Protein AF-H8GG38-F1 (afdb_monomer_lite)

Organism: NCBI:txid686340

pLDDT: mean 76.18, std 10.58, range [58.91, 94.31]

Foldseek 3Di:
DVVVVQVVVCVVVVFNSVDPVRPPPVPVVVVVVVVVVVVVVVVVVVVPPDD

Sequence (51 aa):
MLDFMLSIFSAVLQVNMKDHHDIPFALPLLFFIFLAFIITVTVLHFIGNED

Structure (mmCIF, N/CA/C/O backbone):
data_AF-H8GG38-F1
#
_entry.id   AF-H8GG38-F1
#
loop_
_atom_site.group_PDB
_atom_site.id
_atom_site.type_symbol
_atom_site.label_atom_id
_atom_site.label_alt_id
_atom_site.label_comp_id
_atom_site.label_asym_id
_atom_site.label_entity_id
_atom_site.label_seq_id
_atom_site.pdbx_PDB_ins_code
_atom_site.Cartn_x
_atom_site.Cartn_y
_atom_site.Cartn_z
_atom_site.occupancy
_atom_site.B_iso_or_equiv
_atom_site.auth_seq_id
_atom_site.auth_comp_id
_atom_site.auth_asym_id
_atom_site.auth_atom_id
_atom_site.pdbx_PDB_model_num
ATOM 1 N N . MET A 1 1 ? 16.611 10.027 5.398 1.00 58.91 1 MET A N 1
ATOM 2 C CA . MET A 1 1 ? 15.668 9.065 6.032 1.00 58.91 1 MET A CA 1
ATOM 3 C C . MET A 1 1 ? 14.644 8.562 5.026 1.00 58.91 1 MET A C 1
ATOM 5 O O . MET A 1 1 ? 14.519 7.353 4.890 1.00 58.91 1 MET A O 1
ATOM 9 N N . LEU A 1 2 ? 13.994 9.450 4.263 1.0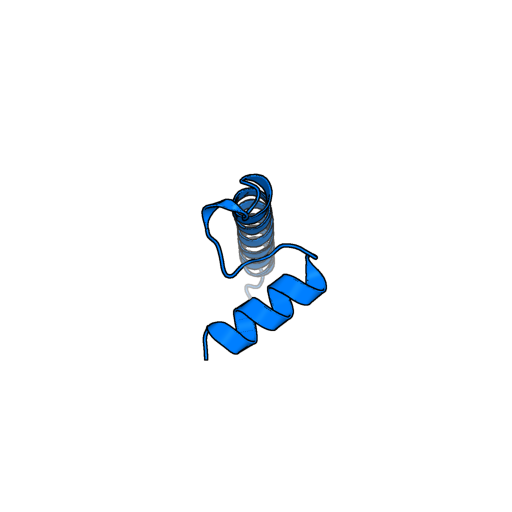0 66.12 2 LEU A N 1
ATOM 10 C CA . LEU A 1 2 ? 13.171 9.057 3.112 1.00 66.12 2 LEU A CA 1
ATOM 11 C C . LEU A 1 2 ? 13.945 8.222 2.081 1.00 66.12 2 LEU A C 1
ATOM 13 O O . LEU A 1 2 ? 13.412 7.230 1.607 1.00 66.12 2 LEU A O 1
ATOM 17 N N . ASP A 1 3 ? 15.219 8.528 1.821 1.00 65.12 3 ASP A N 1
ATOM 18 C CA . ASP A 1 3 ? 16.049 7.772 0.867 1.00 65.12 3 ASP A CA 1
ATOM 19 C C . ASP A 1 3 ? 16.215 6.286 1.216 1.00 65.12 3 ASP A C 1
ATOM 21 O O . ASP A 1 3 ? 16.252 5.441 0.327 1.00 65.12 3 ASP A O 1
ATOM 25 N N . PHE A 1 4 ? 16.288 5.949 2.508 1.00 71.62 4 PHE A N 1
ATOM 26 C CA . PHE A 1 4 ? 16.382 4.556 2.952 1.00 71.62 4 PHE A CA 1
ATOM 27 C C . PHE A 1 4 ? 15.062 3.819 2.710 1.00 71.62 4 PHE A C 1
ATOM 29 O O . PHE A 1 4 ? 15.049 2.702 2.202 1.00 71.62 4 PHE A O 1
ATOM 36 N N . MET A 1 5 ? 13.945 4.484 3.008 1.00 66.12 5 MET A N 1
ATOM 37 C CA . MET A 1 5 ? 12.609 3.947 2.780 1.00 66.12 5 MET A CA 1
ATOM 38 C C . MET A 1 5 ? 12.343 3.753 1.277 1.00 66.12 5 MET A C 1
ATOM 40 O O . MET A 1 5 ? 11.933 2.675 0.859 1.00 66.12 5 MET A O 1
ATOM 44 N N . LEU A 1 6 ? 12.672 4.753 0.455 1.00 69.12 6 LEU A N 1
ATOM 45 C CA . LEU A 1 6 ? 12.558 4.698 -1.005 1.00 69.12 6 LEU A CA 1
ATOM 46 C C . LEU A 1 6 ? 13.464 3.622 -1.617 1.00 69.12 6 LEU A C 1
ATOM 48 O O . LEU A 1 6 ? 13.060 2.977 -2.577 1.00 69.12 6 LEU A O 1
ATOM 52 N N . SER A 1 7 ? 14.648 3.381 -1.048 1.00 66.62 7 SER A N 1
ATOM 53 C CA . SER A 1 7 ? 15.540 2.291 -1.466 1.00 66.62 7 SER A CA 1
ATOM 54 C C . SER A 1 7 ? 14.926 0.909 -1.210 1.00 66.62 7 SER A C 1
ATOM 56 O O . SER A 1 7 ? 14.944 0.056 -2.095 1.00 66.62 7 SER A O 1
ATOM 58 N N . ILE A 1 8 ? 14.301 0.700 -0.045 1.00 70.88 8 ILE A N 1
ATOM 59 C CA . ILE A 1 8 ? 13.599 -0.556 0.266 1.00 70.88 8 ILE A CA 1
ATOM 60 C C . ILE A 1 8 ? 12.408 -0.754 -0.673 1.00 70.88 8 ILE A C 1
ATOM 62 O O . ILE A 1 8 ? 12.263 -1.822 -1.263 1.00 70.88 8 ILE A O 1
ATOM 66 N N . PHE A 1 9 ? 11.574 0.271 -0.853 1.00 68.31 9 PHE A N 1
ATOM 67 C CA . PHE A 1 9 ? 10.434 0.187 -1.767 1.00 68.31 9 PHE A CA 1
ATOM 68 C C . PHE A 1 9 ? 10.874 -0.018 -3.220 1.00 68.31 9 PHE A C 1
ATOM 70 O O . PHE A 1 9 ? 10.243 -0.794 -3.931 1.00 68.31 9 PHE A O 1
ATOM 77 N N . SER A 1 10 ? 11.983 0.597 -3.636 1.00 68.94 10 SER A N 1
ATOM 78 C CA . SER A 1 10 ? 12.585 0.388 -4.955 1.00 68.94 10 SER A CA 1
ATOM 79 C C . SER A 1 10 ? 13.080 -1.049 -5.142 1.00 68.94 10 SER A C 1
ATOM 81 O O . SER A 1 10 ? 12.826 -1.660 -6.176 1.00 68.94 10 SER A O 1
ATOM 83 N N . ALA A 1 11 ? 13.689 -1.645 -4.112 1.00 69.50 11 ALA A N 1
ATOM 84 C CA . ALA A 1 11 ? 14.131 -3.039 -4.138 1.00 69.50 11 ALA A CA 1
ATOM 85 C C . ALA A 1 11 ? 12.965 -4.046 -4.142 1.00 69.50 11 ALA A C 1
ATOM 87 O O . ALA A 1 11 ? 13.023 -5.051 -4.847 1.00 69.50 11 ALA A O 1
ATOM 88 N N . VAL A 1 12 ? 11.902 -3.783 -3.375 1.00 71.81 12 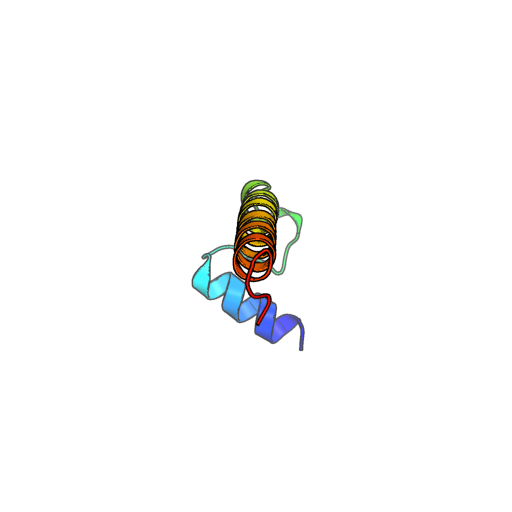VAL A N 1
ATOM 89 C CA . VAL A 1 12 ? 10.728 -4.670 -3.267 1.00 71.81 12 VAL A CA 1
ATOM 90 C C . VAL A 1 12 ? 9.855 -4.603 -4.518 1.00 71.81 12 VAL A C 1
ATOM 92 O O . VAL A 1 12 ? 9.367 -5.629 -4.985 1.00 71.81 12 VAL A O 1
ATOM 95 N N . LEU A 1 13 ? 9.655 -3.403 -5.059 1.00 71.12 13 LEU A N 1
ATOM 96 C CA . LEU A 1 13 ? 8.762 -3.171 -6.194 1.00 71.12 13 LEU A CA 1
ATOM 97 C C . LEU A 1 13 ? 9.502 -3.159 -7.537 1.00 71.12 13 LEU A C 1
ATOM 99 O O . LEU A 1 13 ? 8.852 -3.038 -8.568 1.00 71.12 13 LEU A O 1
ATOM 103 N N . GLN A 1 14 ? 10.835 -3.303 -7.528 1.00 69.38 14 GLN A N 1
ATOM 104 C CA . GLN A 1 14 ? 11.722 -3.234 -8.702 1.00 69.38 14 GLN A CA 1
ATOM 105 C C . GLN A 1 14 ? 11.524 -1.969 -9.555 1.00 69.38 14 GLN A C 1
ATOM 107 O O . GLN A 1 14 ? 11.804 -1.956 -10.751 1.00 69.38 14 GLN A O 1
ATOM 112 N N . VAL A 1 15 ? 11.031 -0.894 -8.942 1.00 69.25 15 VAL A N 1
ATOM 113 C CA . VAL A 1 15 ? 10.713 0.376 -9.598 1.00 69.25 15 VAL A CA 1
ATOM 114 C C . VAL A 1 15 ? 11.568 1.459 -8.976 1.00 69.25 15 VAL A C 1
ATOM 116 O O . VAL A 1 15 ? 11.63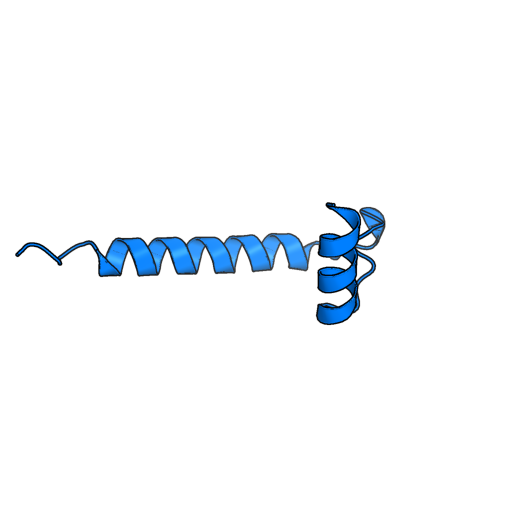1 1.571 -7.754 1.00 69.25 15 VAL A O 1
ATOM 119 N N . ASN A 1 16 ? 12.180 2.302 -9.805 1.00 69.31 16 ASN A N 1
ATOM 120 C CA . ASN A 1 16 ? 13.040 3.375 -9.331 1.00 69.31 16 ASN A CA 1
ATOM 121 C C . ASN A 1 16 ? 12.220 4.509 -8.686 1.00 69.31 16 ASN A C 1
ATOM 123 O O . ASN A 1 16 ? 11.916 5.522 -9.299 1.00 69.31 16 ASN A O 1
ATOM 127 N N . MET A 1 17 ? 11.885 4.342 -7.407 1.00 66.75 17 MET A N 1
ATOM 128 C CA . MET A 1 17 ? 11.052 5.255 -6.603 1.00 66.75 17 MET A CA 1
ATOM 129 C C . MET A 1 17 ? 11.659 6.649 -6.382 1.00 66.75 17 MET A C 1
ATOM 131 O O . MET A 1 17 ? 11.020 7.519 -5.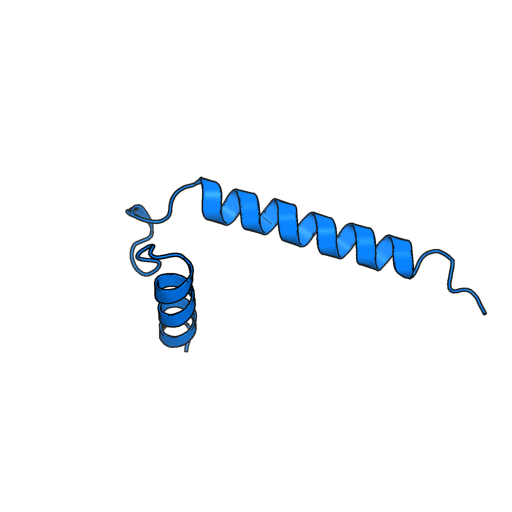791 1.00 66.75 17 MET A O 1
ATOM 135 N N . LYS A 1 18 ? 12.920 6.847 -6.778 1.00 67.69 18 LYS A N 1
ATOM 136 C CA . LYS A 1 18 ? 13.639 8.111 -6.617 1.00 67.69 18 LYS A CA 1
ATOM 137 C C . LYS A 1 18 ? 13.305 9.112 -7.727 1.00 67.69 18 LYS A C 1
ATOM 139 O O . LYS A 1 18 ? 13.408 10.312 -7.485 1.00 67.69 18 LYS A O 1
ATOM 144 N N . ASP A 1 19 ? 12.901 8.628 -8.901 1.00 68.88 19 ASP A N 1
ATOM 145 C CA . ASP A 1 19 ? 12.432 9.461 -10.005 1.00 68.88 19 ASP A CA 1
ATOM 146 C C . ASP A 1 19 ? 10.904 9.377 -10.093 1.00 68.88 19 ASP A C 1
ATOM 148 O O . ASP A 1 19 ? 10.340 8.301 -10.271 1.00 68.88 19 ASP A O 1
ATOM 152 N N . HIS A 1 20 ? 10.215 10.513 -9.948 1.00 66.25 20 HIS A N 1
ATOM 153 C CA . HIS A 1 20 ? 8.751 10.559 -9.994 1.00 66.25 20 HIS A CA 1
ATOM 154 C C . HIS A 1 20 ? 8.215 10.170 -11.380 1.00 66.25 20 HIS A C 1
ATOM 156 O O . HIS A 1 20 ? 7.099 9.662 -11.479 1.00 66.25 20 HIS A O 1
ATOM 162 N N . HIS A 1 21 ? 8.999 10.374 -12.443 1.00 70.56 21 HIS A N 1
ATOM 163 C CA . HIS A 1 21 ? 8.598 10.015 -13.803 1.00 70.56 21 HIS A CA 1
ATOM 164 C C . HIS A 1 21 ? 8.595 8.500 -14.054 1.00 70.56 21 HIS A C 1
ATOM 166 O O . HIS A 1 21 ? 7.853 8.040 -14.922 1.00 70.56 21 HIS A O 1
ATOM 172 N N . ASP A 1 22 ? 9.352 7.738 -13.261 1.00 65.62 22 ASP A N 1
ATOM 173 C CA . ASP A 1 22 ? 9.449 6.279 -13.365 1.00 65.62 22 ASP A CA 1
ATOM 174 C C . ASP A 1 22 ? 8.443 5.550 -12.464 1.00 65.62 22 ASP A C 1
ATOM 176 O O . ASP A 1 22 ? 8.341 4.323 -12.522 1.00 65.62 22 ASP A O 1
ATOM 180 N N . ILE A 1 23 ? 7.686 6.270 -11.624 1.00 69.19 23 ILE A N 1
ATOM 181 C CA . ILE A 1 23 ? 6.661 5.663 -10.773 1.00 69.19 23 ILE A CA 1
ATOM 182 C C . ILE A 1 23 ? 5.442 5.345 -11.652 1.00 69.19 23 ILE A C 1
ATOM 184 O O . ILE A 1 23 ? 4.726 6.262 -12.065 1.00 69.19 23 ILE A O 1
ATOM 188 N N . PRO A 1 24 ? 5.138 4.062 -11.931 1.00 71.88 24 PRO A N 1
ATOM 189 C CA . PRO A 1 24 ? 3.937 3.707 -12.658 1.00 71.88 24 PRO A CA 1
ATOM 190 C C . PRO A 1 24 ? 2.722 4.198 -11.870 1.00 71.88 24 PRO A C 1
ATOM 192 O O . PRO A 1 24 ? 2.575 3.906 -10.683 1.00 71.88 24 PRO A O 1
ATOM 195 N N . PHE A 1 25 ? 1.816 4.902 -12.551 1.00 73.25 25 PHE A N 1
ATOM 196 C CA . PHE A 1 25 ? 0.569 5.440 -11.988 1.00 73.25 25 PHE A CA 1
ATOM 197 C C . PHE A 1 25 ? -0.232 4.410 -11.164 1.00 73.25 25 PHE A C 1
ATOM 199 O O . PHE A 1 25 ? -0.921 4.756 -10.205 1.00 73.25 25 PHE A O 1
ATOM 206 N N . ALA A 1 26 ? -0.102 3.126 -11.506 1.00 77.00 26 ALA A N 1
ATOM 207 C CA . ALA A 1 26 ? -0.738 2.022 -10.801 1.00 77.00 26 ALA A CA 1
ATOM 208 C C . ALA A 1 26 ? -0.259 1.839 -9.348 1.00 77.00 26 ALA A C 1
ATOM 210 O O . ALA A 1 26 ? -1.037 1.357 -8.531 1.00 77.00 26 ALA A O 1
ATOM 211 N N . LEU A 1 27 ? 0.977 2.213 -8.993 1.00 78.62 27 LEU A N 1
ATOM 212 C CA . LEU A 1 27 ? 1.516 1.996 -7.644 1.00 78.62 27 LEU A CA 1
ATOM 213 C C . LEU A 1 27 ? 0.832 2.867 -6.578 1.00 78.62 27 LEU A C 1
ATOM 215 O O . LEU A 1 27 ? 0.329 2.299 -5.606 1.00 78.62 27 LEU A O 1
ATOM 219 N N . PRO A 1 28 ? 0.732 4.202 -6.744 1.00 80.25 28 PRO A N 1
ATOM 220 C CA . PRO A 1 28 ? -0.069 5.028 -5.845 1.00 80.25 28 PRO A CA 1
ATOM 221 C C . PRO A 1 28 ? -1.525 4.561 -5.782 1.00 80.25 28 PRO A C 1
ATOM 223 O O . PRO A 1 28 ? -2.083 4.445 -4.695 1.00 80.25 28 PRO A O 1
ATOM 226 N N . LEU A 1 29 ? -2.127 4.228 -6.931 1.00 82.69 29 LEU A N 1
ATOM 227 C CA . LEU A 1 29 ? -3.520 3.786 -7.004 1.00 82.69 29 LEU A CA 1
ATOM 228 C C . LEU A 1 29 ? -3.762 2.492 -6.208 1.00 82.69 29 LEU A C 1
ATOM 230 O O . LEU A 1 29 ? -4.688 2.431 -5.400 1.00 82.69 29 LEU A O 1
ATOM 234 N N . LEU A 1 30 ? -2.915 1.476 -6.393 1.00 83.81 30 LEU A N 1
ATOM 235 C CA . LEU A 1 30 ? -2.992 0.216 -5.649 1.00 83.81 30 LEU A CA 1
ATOM 236 C C . LEU A 1 30 ? -2.764 0.431 -4.152 1.00 83.81 30 LEU A C 1
ATOM 238 O O . LEU A 1 30 ? -3.468 -0.170 -3.341 1.00 83.81 30 LEU A O 1
ATOM 242 N N . PHE A 1 31 ? -1.834 1.313 -3.780 1.00 84.88 31 PHE A N 1
ATOM 243 C CA . PHE A 1 31 ? -1.586 1.648 -2.381 1.00 84.88 31 PHE A CA 1
ATOM 244 C C . PHE A 1 31 ? -2.807 2.306 -1.725 1.00 84.88 31 PHE A C 1
ATOM 246 O O . PHE A 1 31 ? -3.190 1.913 -0.625 1.00 84.88 31 PHE A O 1
ATOM 253 N N . PHE A 1 32 ? -3.475 3.240 -2.411 1.00 85.69 32 PHE A N 1
ATOM 254 C CA . PHE A 1 32 ? -4.711 3.853 -1.915 1.00 85.69 32 PHE A CA 1
ATOM 255 C C . PHE A 1 32 ? -5.847 2.839 -1.755 1.00 85.69 32 PHE A C 1
ATOM 257 O O . PHE A 1 32 ? -6.532 2.862 -0.734 1.00 85.69 32 PHE A O 1
ATOM 264 N N . ILE A 1 33 ? -6.030 1.930 -2.719 1.00 88.88 33 ILE A N 1
ATOM 265 C CA . ILE A 1 33 ? -7.053 0.874 -2.638 1.00 88.88 33 ILE A CA 1
ATOM 266 C C . ILE A 1 33 ? -6.767 -0.061 -1.456 1.00 88.88 33 ILE A C 1
ATOM 268 O O . ILE A 1 33 ? -7.669 -0.378 -0.681 1.00 88.88 33 ILE A O 1
ATOM 272 N N . PHE A 1 34 ? -5.510 -0.471 -1.286 1.00 90.19 34 PHE A N 1
ATOM 273 C CA . PHE A 1 34 ? -5.093 -1.344 -0.191 1.00 90.19 34 PHE A CA 1
ATOM 274 C C . PHE A 1 34 ? -5.263 -0.674 1.179 1.00 90.19 34 PHE A C 1
ATOM 276 O O . PHE A 1 34 ? -5.782 -1.281 2.115 1.00 90.19 34 PHE A O 1
ATOM 283 N N . LEU A 1 35 ? -4.886 0.600 1.292 1.00 91.56 35 LEU A N 1
ATOM 284 C CA . LEU A 1 35 ? -5.033 1.377 2.519 1.00 91.56 35 LEU A CA 1
ATOM 285 C C . LEU A 1 35 ? -6.510 1.606 2.868 1.00 91.56 35 LEU A C 1
ATOM 287 O O . LEU A 1 35 ? -6.895 1.421 4.021 1.00 91.5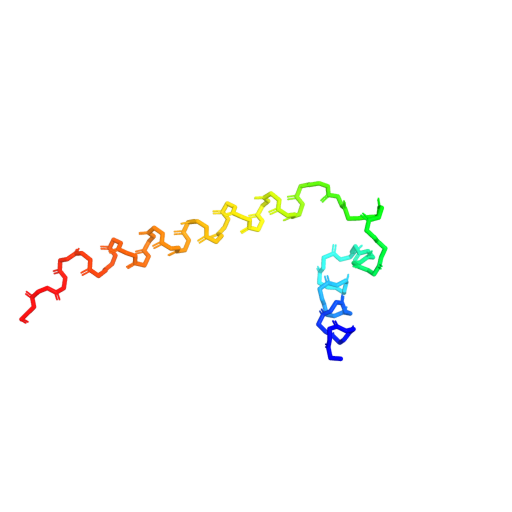6 35 LEU A O 1
ATOM 291 N N . ALA A 1 36 ? -7.354 1.927 1.883 1.00 90.75 36 ALA A N 1
ATOM 292 C CA . ALA A 1 36 ? -8.798 2.039 2.077 1.00 90.75 36 ALA A CA 1
ATOM 293 C C . ALA A 1 36 ? -9.408 0.714 2.559 1.00 90.75 36 ALA A C 1
ATOM 295 O O . ALA A 1 36 ? -10.191 0.713 3.506 1.00 90.75 36 ALA A O 1
ATOM 296 N N . PHE A 1 37 ? -8.992 -0.414 1.974 1.00 93.12 37 PHE A N 1
ATOM 297 C CA . PHE A 1 37 ? -9.426 -1.742 2.406 1.00 93.12 37 PHE A CA 1
ATOM 298 C C . PHE A 1 37 ? -9.053 -2.026 3.868 1.00 93.12 37 PHE A C 1
ATOM 300 O O . PHE A 1 37 ? -9.917 -2.433 4.644 1.00 93.12 37 PHE A O 1
ATOM 307 N N . ILE A 1 38 ? -7.805 -1.758 4.272 1.00 94.31 38 ILE A N 1
ATOM 308 C CA . ILE A 1 38 ? -7.367 -1.937 5.666 1.00 94.31 38 ILE A CA 1
ATOM 309 C C . ILE A 1 38 ? -8.207 -1.080 6.611 1.00 94.31 38 ILE A C 1
ATOM 311 O O . ILE A 1 38 ? -8.671 -1.586 7.632 1.00 94.31 38 ILE A O 1
ATOM 315 N N . ILE A 1 39 ? -8.425 0.195 6.279 1.00 93.69 39 ILE A N 1
ATOM 316 C CA . ILE A 1 39 ? -9.227 1.102 7.108 1.00 93.69 39 ILE A CA 1
ATOM 317 C C . ILE A 1 39 ? -10.656 0.579 7.239 1.00 93.69 39 ILE A C 1
ATOM 319 O O . ILE A 1 39 ? -11.155 0.477 8.355 1.00 93.69 39 ILE A O 1
ATOM 323 N N . THR A 1 40 ? -11.307 0.205 6.137 1.00 92.38 40 THR A N 1
ATOM 324 C CA . THR A 1 40 ? -12.676 -0.322 6.170 1.00 92.38 40 THR A CA 1
ATOM 325 C C . THR A 1 40 ? -12.771 -1.592 7.008 1.00 92.38 40 THR A C 1
ATOM 327 O O . THR A 1 40 ? -13.651 -1.682 7.859 1.00 92.38 40 THR A O 1
ATOM 330 N N . VAL A 1 41 ? -11.857 -2.549 6.830 1.00 92.44 41 VAL A N 1
ATOM 331 C CA . VAL A 1 41 ? -11.835 -3.785 7.629 1.00 92.44 41 VAL A CA 1
ATOM 332 C C . VAL A 1 41 ? -11.596 -3.481 9.104 1.00 92.44 41 VAL A C 1
ATOM 334 O O . VAL A 1 41 ? -12.275 -4.040 9.955 1.00 92.44 41 VAL A O 1
ATOM 337 N N . THR A 1 42 ? -10.676 -2.567 9.409 1.00 91.19 42 THR A N 1
ATOM 338 C CA . THR A 1 42 ? -10.375 -2.152 10.785 1.00 91.19 42 THR A CA 1
ATOM 339 C C . THR A 1 42 ? -11.606 -1.526 11.432 1.00 91.19 42 THR A C 1
ATOM 341 O O . THR A 1 42 ? -12.012 -1.939 12.510 1.00 91.19 42 THR A O 1
ATOM 344 N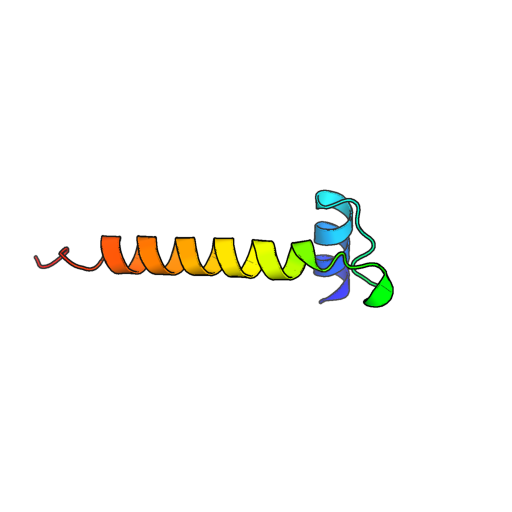 N . VAL A 1 43 ? -12.258 -0.578 10.758 1.00 91.38 43 VAL A N 1
ATOM 345 C CA . VAL A 1 43 ? -13.470 0.078 11.266 1.00 91.38 43 VAL A CA 1
ATOM 346 C C . VAL A 1 43 ? -14.604 -0.929 11.458 1.00 91.38 43 VAL A C 1
ATOM 348 O O . VAL A 1 43 ? -15.251 -0.909 12.500 1.00 91.38 43 VAL A O 1
ATOM 351 N N . LEU A 1 44 ? -14.817 -1.840 10.504 1.00 89.75 44 LEU A N 1
ATOM 352 C CA . LEU A 1 44 ? -15.814 -2.907 10.637 1.00 89.75 44 LEU A CA 1
ATOM 353 C C . LEU A 1 44 ? -15.484 -3.883 11.771 1.00 89.75 44 LEU A C 1
ATOM 355 O O . LEU A 1 44 ? -16.399 -4.380 12.411 1.00 89.75 44 LEU A O 1
ATOM 359 N N . HIS A 1 45 ? -14.204 -4.146 12.035 1.00 84.25 45 HIS A N 1
ATOM 360 C CA . HIS A 1 45 ? -13.777 -4.994 13.148 1.00 84.25 45 HIS A CA 1
ATOM 361 C C . HIS A 1 45 ? -14.084 -4.359 14.513 1.00 84.25 45 HIS A C 1
ATOM 363 O O . HIS A 1 45 ? -14.393 -5.073 15.461 1.00 84.25 45 HIS A O 1
ATOM 369 N N . PHE A 1 46 ? -14.025 -3.028 14.611 1.00 85.31 46 PHE A N 1
ATOM 370 C CA . PHE A 1 46 ? -14.336 -2.297 15.843 1.00 85.31 46 PHE A CA 1
ATOM 371 C C . PHE A 1 46 ? -15.823 -1.921 15.982 1.00 85.31 46 PHE A C 1
ATOM 373 O O . PHE A 1 46 ? -16.286 -1.703 17.101 1.00 85.31 46 PHE A O 1
ATOM 380 N N . ILE A 1 47 ? -16.592 -1.877 14.887 1.00 77.50 47 ILE A N 1
ATOM 381 C CA . ILE A 1 47 ? -18.057 -1.739 14.918 1.00 77.50 47 ILE A CA 1
ATOM 382 C C . ILE A 1 47 ? -18.657 -3.066 15.402 1.00 77.50 47 ILE A C 1
ATOM 384 O O . ILE A 1 47 ? -18.766 -4.030 14.650 1.00 77.50 47 ILE A O 1
ATOM 388 N N . GLY A 1 48 ? -19.033 -3.119 16.679 1.00 65.06 48 GLY A N 1
ATOM 389 C CA . GLY A 1 48 ? -19.628 -4.301 17.312 1.00 65.06 48 GLY A CA 1
ATOM 390 C C . GLY A 1 48 ? -18.779 -4.943 18.408 1.00 65.06 48 GLY A C 1
ATOM 391 O O . GLY A 1 48 ? -19.221 -5.921 19.000 1.00 65.06 48 GLY A O 1
ATOM 392 N N . ASN A 1 49 ? -17.604 -4.388 18.723 1.00 64.69 49 ASN A N 1
ATOM 393 C CA . ASN A 1 49 ? -16.857 -4.731 19.936 1.00 64.69 49 ASN A CA 1
ATOM 394 C C . ASN A 1 49 ? -17.321 -3.848 21.115 1.00 64.69 49 ASN A C 1
ATOM 396 O O . ASN A 1 49 ? -16.526 -3.114 21.705 1.00 64.69 49 ASN A O 1
ATOM 400 N N . GLU A 1 50 ? -18.631 -3.865 21.372 1.00 63.72 50 GLU A N 1
ATOM 401 C CA . GLU A 1 50 ? -19.275 -3.273 22.547 1.00 63.72 50 GLU A CA 1
ATOM 402 C C . GLU A 1 50 ? -19.416 -4.378 23.607 1.00 63.72 50 GLU A C 1
ATOM 404 O O . GLU A 1 50 ? -20.400 -5.115 23.604 1.00 63.72 50 GLU A O 1
ATOM 409 N N . ASP A 1 51 ? -18.399 -4.508 24.464 1.00 59.81 51 ASP A N 1
ATOM 410 C CA . ASP A 1 51 ? -18.522 -5.108 25.803 1.00 59.81 51 ASP A CA 1
ATOM 411 C C . ASP A 1 51 ? -18.666 -3.983 26.842 1.00 59.81 51 ASP A C 1
ATOM 413 O O . ASP A 1 51 ? -17.889 -2.997 26.757 1.00 59.81 51 ASP A O 1
#

Radius of gyration: 15.8 Å; chains: 1; bounding box: 36×16×40 Å

Secondary structure (DSSP, 8-state):
-HHHHHHHHHHHH-S-TTSGGGS-THHHHHHHHHHHHHHHHHHHHHTT---

=== Feature glossary ===
The record interleaves many kinds of information about one protein. Here is each kind framed as the question it answers.

Q: Are the domains correctly placed relative to each other?
A: Predicted aligned error is AlphaFold's pairwise confidence. Unlike pLDDT (per-residue), PAE is per-residue-pair and captures whether two parts of the structure are correctly placed relative to each other. Units are ångströms of expected positional error.

Q: Which residues are in helices, strands, or loops?
A: Eight-state secondary structure (DSSP): H is the canonical α-helix, G the tighter 3₁₀-helix, I the wider π-helix; E/B are β-structure, T and S are turns and bends, and '-' is everything else. DSSP derives these from the pattern of main-chain N–H···O=C hydrogen bonds, not from the sequence.

Q: What if only a Cα trace is available?
A: P-SEA three-state annotation labels each residue as helix, strand, or coil based purely on the geometry of the Cα trace. It serves as a fallback when the full backbone (and thus DSSP) is unavailable.

Q: What are the backbone torsion angles?
A: φ (phi) and ψ (psi) are the two rotatable backbone dihedrals per residue: φ is the C(i-1)–N–Cα–C torsion, ψ is the N–Cα–C–N(i+1) torsion, both in degrees on (−180°, 180°]. α-helical residues cluster near (−60°, −45°); β-strand residues near (−120°, +130°). A Ramachandran plot is simply a scatter of (φ, ψ) for every residue.

Q: What known structures does this most resemble?
A: Structural nearest neighbors (via Foldseek easy-search vs the PDB). Reported per hit: target PDB id, E-value, and alignment TM-score. A TM-score above ~0.5 is the conventional threshold for 'same fold'.

Q: What family and function is it annotated with?
A: Database cross-references. InterPro integrates a dozen domain/family signature databases into unified entries with residue-range hits. GO terms attach function/process/location labels with evidence codes. CATH codes position the fold in a four-level structural taxonomy. Organism is the NCBI-taxonomy species name.

Q: Which residues are buried vs exposed?
A: Solvent accessibility: the surface area of each residue that a 1.4 Å water probe can touch, in Å². When only backbone atoms are present the absolute values are lower than full-atom SASA (side chains contribute most of the area) and are flagged as backbone-only.

Q: What do the diagnostic plots show?
A: Three diagnostic plots accompany the record. The Cα contact map visualizes the tertiary structure as a 2D adjacency matrix (8 Å cutoff, sequence-local contacts suppressed). The Ramachandran plot shows the distribution of backbone (φ, ψ) torsions, with points in the α and β basins reflecting secondary structure content. The PAE plot shows AlphaFold's inter-residue confidence as a color matrix.

Q: What is the amino-acid chain?
A: The amino-acid sequence is the protein's primary structure: the linear order of residues from the N-terminus to the C-terminus, written in one-letter code. Everything else here — the 3D coordinates, the secondary structure, the domain annotations — is ultimately a consequence of this string.

Q: What do the rendered images show?
A: The six renders are orthographic views along the three Cartesian axes in both directions. Representation (cartoon, sticks, or surface) and color scheme (sequence-rainbow or by-chain) vary across proteins so the training set covers all the common visualization conventions.

Q: Where is each backbone atom in 3D?
A: The mmCIF table is the protein's shape written out atom by atom. For each backbone N, Cα, C, and carbonyl O, it records an (x, y, z) coordinate triple in Å plus the residue type, chain letter, and residue number.

Q: How mobile is each atom in the crystal?
A: For experimental (PDB) structures, the B-factor (temperature factor) quantifies the positional spread of each atom in the crystal — a combination of thermal vibration and static disorder — in units of Å². High B-factors mark flexible loops or poorly resolved regions; low B-factors mark the rigid, well-ordered core.

Q: How big and how compact is the whole molecule?
A: Three whole-structure scalars: the radius of gyration (RMS distance of Cα from centroid, in Å), the count of Cα–Cα contacts (pairs closer than 8 Å and separated by more than four residues in sequence — i.e. tertiary, not local, contacts), and the bounding-box dimensions. Together they distinguish compact globular folds from extended fibres or disordered chains.

Q: What does the local fold look like, residue by residue?
A: A 3Di character summarizes, for each residue, the relative orientation of the Cα frame of its nearest spatial neighbor. Because it encodes fold topology rather than chemistry, 3Di alignments detect remote structural similarity that sequence alignment misses.

Q: How confident is the AlphaFold model at each residue?
A: For AlphaFold models, the B-factor field carries pLDDT — the model's own estimate of local accuracy on a 0–100 scale. Regions with pLDDT<50 should be treated as essentially unmodeled; they often correspond to intrinsically disordered segments.